Protein AF-A0A954I8R7-F1 (afdb_monomer_lite)

Structure (mmCIF, N/CA/C/O backbone):
data_AF-A0A954I8R7-F1
#
_entry.id   AF-A0A954I8R7-F1
#
loop_
_atom_site.group_PDB
_atom_site.id
_atom_site.type_symbol
_atom_site.label_atom_id
_atom_site.label_alt_id
_atom_site.label_comp_id
_atom_site.label_asym_id
_atom_site.label_entity_id
_atom_site.label_seq_id
_atom_site.pdbx_PDB_ins_code
_atom_site.Cartn_x
_atom_site.Cartn_y
_atom_site.Cartn_z
_atom_site.occupancy
_atom_site.B_iso_or_equiv
_atom_site.auth_seq_id
_atom_site.auth_comp_id
_atom_site.auth_asym_id
_atom_site.auth_atom_id
_atom_site.pdbx_PDB_model_num
ATOM 1 N N . MET A 1 1 ? -28.152 21.539 17.397 1.00 39.28 1 MET A N 1
ATOM 2 C CA . MET A 1 1 ? -28.194 20.451 16.406 1.00 39.28 1 MET A CA 1
ATOM 3 C C . MET A 1 1 ? -26.753 20.036 16.194 1.00 39.28 1 MET A C 1
ATOM 5 O O . MET A 1 1 ? -26.040 20.703 15.463 1.00 39.28 1 MET A O 1
ATOM 9 N N . SER A 1 2 ? -26.270 19.099 17.008 1.00 42.75 2 SER A N 1
ATOM 10 C CA . SER A 1 2 ? -24.930 18.536 16.860 1.00 42.75 2 SER A CA 1
ATOM 11 C C . SER A 1 2 ? -24.973 17.616 15.649 1.00 42.75 2 SER A C 1
ATOM 13 O O . SER A 1 2 ? -25.687 16.616 15.689 1.00 42.75 2 SER A O 1
ATOM 15 N N . GLU A 1 3 ? -24.299 17.990 14.565 1.00 44.12 3 GLU A N 1
ATOM 16 C CA . GLU A 1 3 ? -24.035 17.057 13.473 1.00 44.12 3 GLU A CA 1
ATOM 17 C C . GLU A 1 3 ? -23.245 15.891 14.070 1.00 44.12 3 GLU A C 1
ATOM 19 O O . GLU A 1 3 ? -22.131 16.079 14.563 1.00 44.12 3 GLU A O 1
ATOM 24 N N . GLU A 1 4 ? -23.854 14.704 14.128 1.00 56.56 4 GLU A N 1
ATOM 25 C CA . GLU A 1 4 ? -23.071 13.498 14.366 1.00 56.56 4 GLU A CA 1
ATOM 26 C C . GLU A 1 4 ? -22.054 13.385 13.226 1.00 56.56 4 GLU A C 1
ATOM 28 O O . GLU A 1 4 ? -22.443 13.550 12.064 1.00 56.56 4 GLU A O 1
ATOM 33 N N . PRO A 1 5 ? -20.765 13.141 13.520 1.00 52.53 5 PRO A N 1
ATOM 34 C CA . PRO A 1 5 ? -19.781 12.945 12.470 1.00 52.53 5 PRO A CA 1
ATOM 35 C C . PRO A 1 5 ? -20.271 11.803 11.579 1.00 52.53 5 PRO A C 1
ATOM 37 O O . PRO A 1 5 ? -20.553 10.708 12.064 1.00 52.53 5 PRO A O 1
ATOM 40 N N . SER A 1 6 ? -20.444 12.074 10.284 1.00 57.31 6 SER A N 1
ATOM 41 C CA . SER A 1 6 ? -20.940 11.079 9.338 1.00 57.31 6 SER A CA 1
ATO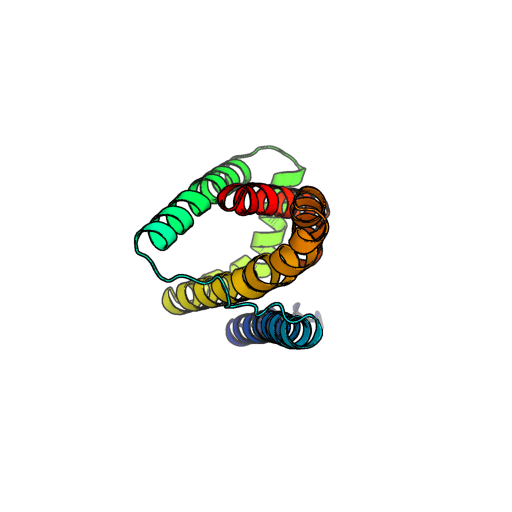M 42 C C . SER A 1 6 ? -19.945 9.919 9.268 1.00 57.31 6 SER A C 1
ATOM 44 O O . SER A 1 6 ? -18.908 10.023 8.609 1.00 57.31 6 SER A O 1
ATOM 46 N N . ASN A 1 7 ? -20.234 8.830 9.976 1.00 74.50 7 ASN A N 1
ATOM 47 C CA . ASN A 1 7 ? -19.423 7.622 9.922 1.00 74.50 7 ASN A CA 1
ATOM 48 C C . ASN A 1 7 ? -19.466 7.061 8.491 1.00 74.50 7 ASN A C 1
ATOM 50 O O . ASN A 1 7 ? -20.535 6.981 7.881 1.00 74.50 7 ASN A O 1
ATOM 54 N N . LEU A 1 8 ? -18.300 6.705 7.942 1.00 80.81 8 LEU A N 1
ATOM 55 C CA . LEU A 1 8 ? -18.202 6.053 6.635 1.00 80.81 8 LEU A CA 1
ATOM 56 C C . LEU A 1 8 ? -18.980 4.736 6.668 1.00 80.81 8 LEU A C 1
ATOM 58 O O . LEU A 1 8 ? -18.738 3.892 7.523 1.00 80.81 8 LEU A O 1
ATOM 62 N N . THR A 1 9 ? -19.884 4.537 5.715 1.00 90.38 9 THR A N 1
ATOM 63 C CA . THR A 1 9 ? -20.533 3.232 5.527 1.00 90.38 9 THR A CA 1
ATOM 64 C C . THR A 1 9 ? -19.547 2.223 4.931 1.00 90.38 9 THR A C 1
ATOM 66 O O . THR A 1 9 ? -18.628 2.605 4.199 1.00 90.38 9 THR A O 1
ATOM 69 N N . THR A 1 10 ? -19.769 0.922 5.154 1.00 91.06 10 THR A N 1
ATOM 70 C CA . THR A 1 10 ? -18.971 -0.153 4.531 1.00 91.06 10 THR A CA 1
ATOM 71 C C . THR A 1 10 ? -18.864 0.014 3.017 1.00 91.06 10 THR A C 1
ATOM 73 O O . THR A 1 10 ? -17.776 -0.079 2.454 1.00 91.06 10 THR A O 1
ATOM 76 N N . SER A 1 11 ? -19.974 0.345 2.351 1.00 92.44 11 SER A N 1
ATOM 77 C CA . SER A 1 11 ? -19.995 0.575 0.904 1.00 92.44 11 SER A CA 1
ATOM 78 C C . SER A 1 11 ? -19.106 1.746 0.491 1.00 92.44 11 SER A C 1
ATOM 80 O O . SER A 1 11 ? -18.337 1.620 -0.456 1.00 92.44 11 SER A O 1
ATOM 82 N N . GLN A 1 12 ? -19.173 2.878 1.201 1.00 93.06 12 GLN A N 1
ATOM 83 C CA . GLN A 1 12 ? -18.321 4.035 0.907 1.00 93.06 12 GLN A CA 1
ATOM 84 C C . GLN A 1 12 ? -16.842 3.707 1.100 1.00 93.06 12 GLN A C 1
ATOM 86 O O . GLN A 1 12 ? -16.023 4.117 0.282 1.00 93.06 12 GLN A O 1
ATOM 91 N N . PHE A 1 13 ? -16.500 2.948 2.140 1.00 92.19 13 PHE A N 1
ATOM 92 C CA . PHE A 1 13 ? -15.131 2.510 2.388 1.00 92.19 13 PHE A CA 1
ATOM 93 C C . PHE A 1 13 ? -14.609 1.588 1.280 1.00 92.19 13 PHE A C 1
ATOM 95 O O . PHE A 1 13 ? -13.569 1.878 0.693 1.00 92.19 13 PHE A O 1
ATOM 102 N N . LEU A 1 14 ? -15.354 0.534 0.931 1.00 94.00 14 LEU A N 1
ATOM 103 C CA . LEU A 1 14 ? -14.957 -0.414 -0.116 1.00 94.00 14 LEU A CA 1
ATOM 104 C C . LEU A 1 14 ? -14.869 0.251 -1.498 1.00 94.00 14 LEU A C 1
ATOM 106 O O . LEU A 1 14 ? -13.939 -0.025 -2.251 1.00 94.00 14 LEU A O 1
ATOM 110 N N . ILE A 1 15 ? -15.794 1.160 -1.823 1.00 95.19 15 ILE A N 1
ATOM 111 C CA . ILE A 1 15 ? -15.747 1.934 -3.073 1.00 95.19 15 ILE A CA 1
ATOM 112 C C . ILE A 1 15 ? -14.537 2.870 -3.078 1.00 95.19 15 ILE A C 1
ATOM 114 O O . ILE A 1 15 ? -13.838 2.944 -4.084 1.00 95.19 15 ILE A O 1
ATOM 118 N N . SER A 1 16 ? -14.265 3.561 -1.967 1.00 93.44 16 SER A N 1
ATOM 119 C CA . SER A 1 16 ? -13.107 4.456 -1.860 1.00 93.44 16 SER A CA 1
ATOM 120 C C . SER A 1 16 ? -11.802 3.688 -2.040 1.00 93.44 16 SER A C 1
ATOM 122 O O . SER A 1 16 ? -10.961 4.111 -2.828 1.00 93.44 16 SER A O 1
ATOM 124 N N . ALA A 1 17 ? -11.665 2.531 -1.386 1.00 92.69 17 ALA A N 1
ATOM 125 C CA . ALA A 1 17 ? -10.526 1.645 -1.589 1.00 92.69 17 ALA A CA 1
ATOM 126 C C . ALA A 1 17 ? -10.424 1.206 -3.057 1.00 92.69 17 ALA A C 1
ATOM 128 O O . ALA A 1 17 ? -9.373 1.354 -3.668 1.00 92.69 17 ALA A O 1
ATOM 129 N N . GLY A 1 18 ? -11.533 0.780 -3.669 1.00 95.94 18 GLY A N 1
ATOM 130 C CA . GLY A 1 18 ? -11.565 0.407 -5.083 1.00 95.94 18 GLY A CA 1
ATOM 131 C C . GLY A 1 18 ? -11.124 1.521 -6.035 1.00 95.94 18 GLY A C 1
ATOM 132 O O . GLY A 1 18 ? -10.396 1.261 -6.990 1.00 95.94 18 GLY A O 1
ATOM 133 N N . ILE A 1 19 ? -11.524 2.766 -5.769 1.00 96.81 19 ILE A N 1
ATOM 134 C CA . ILE A 1 19 ? -11.130 3.933 -6.569 1.00 96.81 19 ILE A CA 1
ATOM 135 C C . ILE A 1 19 ? -9.643 4.242 -6.391 1.00 96.81 19 ILE A C 1
ATOM 137 O O . ILE A 1 19 ? -8.964 4.502 -7.382 1.00 96.81 19 ILE A O 1
ATOM 141 N N . VAL A 1 20 ? -9.137 4.221 -5.156 1.00 94.88 20 VAL A N 1
ATOM 142 C CA . VAL A 1 20 ? -7.724 4.506 -4.867 1.00 94.88 20 VAL A CA 1
ATOM 143 C C . VAL A 1 20 ? -6.828 3.442 -5.498 1.00 94.88 20 VAL A C 1
ATOM 145 O O . VAL A 1 20 ? -5.932 3.785 -6.267 1.00 94.88 20 VAL A O 1
ATOM 148 N N . GLU A 1 21 ? -7.123 2.165 -5.260 1.00 96.12 21 GLU A N 1
ATOM 149 C CA . GLU A 1 21 ? -6.357 1.043 -5.810 1.00 96.12 21 GLU A CA 1
ATOM 150 C C . GLU A 1 21 ? -6.463 0.972 -7.337 1.00 96.12 21 GLU A C 1
ATOM 152 O O . GLU A 1 21 ? -5.470 0.783 -8.038 1.00 96.12 21 GLU A O 1
ATOM 157 N N . GLY A 1 22 ? -7.662 1.181 -7.886 1.00 95.88 22 GLY A N 1
ATOM 158 C CA . GLY A 1 22 ? -7.868 1.236 -9.332 1.00 95.88 22 GLY A CA 1
ATOM 159 C C . GLY A 1 22 ? -7.132 2.410 -9.981 1.00 95.88 22 GLY A C 1
ATOM 160 O O . GLY A 1 22 ? -6.528 2.253 -11.041 1.00 95.88 22 GLY A O 1
ATOM 161 N N . GLY A 1 23 ? -7.127 3.578 -9.335 1.00 96.06 23 GLY A N 1
ATOM 162 C CA . GLY A 1 23 ? -6.366 4.746 -9.774 1.00 96.06 23 GLY A CA 1
ATOM 163 C C . GLY A 1 23 ? -4.860 4.491 -9.764 1.00 96.06 23 GLY A C 1
ATOM 164 O O . GLY A 1 23 ? -4.180 4.809 -10.740 1.00 96.06 23 GLY A O 1
ATOM 165 N N . LEU A 1 24 ? -4.349 3.856 -8.706 1.00 95.50 24 LEU A N 1
ATOM 166 C CA . LEU A 1 24 ? -2.950 3.444 -8.599 1.00 95.50 24 LEU A CA 1
ATOM 167 C C . LEU A 1 24 ? -2.559 2.491 -9.740 1.00 95.50 24 LEU A C 1
ATOM 169 O O . LEU A 1 24 ? -1.529 2.687 -10.389 1.00 95.50 24 LEU A O 1
ATOM 173 N N . LEU A 1 25 ? -3.416 1.516 -10.048 1.00 95.62 25 LEU A N 1
ATOM 174 C CA . LEU A 1 25 ? -3.205 0.585 -11.153 1.00 95.62 25 LEU A CA 1
ATOM 175 C C . LEU A 1 25 ? -3.191 1.301 -12.513 1.00 95.62 25 LEU A C 1
ATOM 177 O O . LEU A 1 25 ? -2.309 1.052 -13.333 1.00 95.62 25 LEU A O 1
ATOM 181 N N . ILE A 1 26 ? -4.117 2.236 -12.748 1.00 96.81 26 ILE A N 1
ATOM 182 C CA . ILE A 1 26 ? -4.140 3.052 -13.973 1.00 96.81 26 ILE A CA 1
ATOM 183 C C . ILE A 1 26 ? -2.836 3.843 -14.121 1.00 96.81 26 ILE A C 1
ATOM 185 O O . ILE A 1 26 ? -2.263 3.865 -15.210 1.00 96.81 26 ILE A O 1
ATOM 189 N N . VAL A 1 27 ? -2.341 4.456 -13.041 1.00 95.56 27 VAL A N 1
ATOM 190 C CA . VAL A 1 27 ? -1.057 5.175 -13.044 1.00 95.56 27 VAL A CA 1
ATOM 191 C C . VAL A 1 27 ? 0.093 4.235 -13.403 1.00 95.56 27 VAL A C 1
ATOM 193 O O . VAL A 1 27 ? 0.934 4.603 -14.222 1.00 95.56 27 VAL A O 1
ATOM 196 N N . ALA A 1 28 ? 0.108 3.016 -12.858 1.00 96.00 28 ALA A N 1
ATOM 197 C CA . ALA A 1 28 ? 1.120 2.016 -13.181 1.00 96.00 28 ALA A CA 1
ATOM 198 C C . ALA A 1 28 ? 1.110 1.649 -14.671 1.00 96.00 28 ALA A C 1
ATOM 200 O O . ALA A 1 28 ? 2.152 1.684 -15.320 1.00 96.00 28 ALA A O 1
ATOM 201 N N . PHE A 1 29 ? -0.059 1.348 -15.245 1.00 96.69 29 PHE A N 1
ATOM 202 C CA . PHE A 1 29 ? -0.174 0.995 -16.664 1.00 96.69 29 PHE A CA 1
ATOM 203 C C . PHE A 1 29 ? 0.134 2.166 -17.596 1.00 96.69 29 PHE A C 1
ATOM 205 O O . PHE A 1 29 ? 0.837 1.984 -18.590 1.00 96.69 29 PHE A O 1
ATOM 212 N N . ALA A 1 30 ? -0.350 3.368 -17.280 1.00 96.94 30 ALA A N 1
ATOM 213 C CA . ALA A 1 30 ? -0.053 4.564 -18.059 1.00 96.94 30 ALA A CA 1
ATOM 214 C C . ALA A 1 30 ? 1.448 4.885 -18.024 1.00 96.94 30 ALA A C 1
ATOM 216 O O . ALA A 1 30 ? 2.059 5.121 -19.065 1.00 96.94 30 ALA A O 1
ATOM 217 N N . GLY A 1 31 ? 2.058 4.830 -16.838 1.00 96.38 31 GLY A N 1
ATOM 218 C CA . GLY A 1 31 ? 3.496 4.993 -16.667 1.00 96.38 31 GLY A CA 1
ATOM 219 C C . GLY A 1 31 ? 4.284 3.925 -17.422 1.00 96.38 31 GLY A C 1
ATOM 220 O O . GLY A 1 31 ? 5.218 4.251 -18.151 1.00 96.38 31 GLY A O 1
ATOM 221 N N . GLY A 1 32 ? 3.869 2.664 -17.317 1.00 95.50 32 GLY A N 1
ATOM 222 C CA . GLY A 1 32 ? 4.514 1.548 -17.996 1.00 95.50 32 GLY A CA 1
ATOM 223 C C . GLY A 1 32 ? 4.449 1.647 -19.514 1.00 95.50 32 GLY A C 1
ATOM 224 O O . GLY A 1 32 ? 5.435 1.360 -20.192 1.00 95.50 32 GLY A O 1
ATOM 225 N N . TRP A 1 33 ? 3.334 2.143 -20.052 1.00 95.31 33 TRP A N 1
ATOM 226 C CA . TRP A 1 33 ? 3.205 2.441 -21.475 1.00 95.31 33 TRP A CA 1
ATOM 227 C C . TRP A 1 33 ? 4.159 3.557 -21.924 1.00 95.31 33 TRP A C 1
ATOM 229 O O . TRP A 1 33 ? 4.795 3.429 -22.969 1.00 95.31 33 TRP A O 1
ATOM 239 N N . LEU A 1 34 ? 4.320 4.616 -21.122 1.00 96.56 34 LEU A N 1
ATOM 240 C CA . LEU A 1 34 ? 5.203 5.747 -21.440 1.00 96.56 34 LEU A CA 1
ATOM 241 C C . LEU A 1 34 ? 6.697 5.402 -21.338 1.00 96.56 34 LEU A C 1
ATOM 243 O O . LEU A 1 34 ? 7.507 5.972 -22.066 1.00 96.56 34 LEU A O 1
ATOM 247 N N . THR A 1 35 ? 7.080 4.491 -20.441 1.00 94.69 35 THR A N 1
ATOM 248 C CA . THR A 1 35 ? 8.491 4.139 -20.191 1.00 94.69 35 THR A CA 1
ATOM 249 C C . THR A 1 35 ? 8.912 2.801 -20.807 1.00 94.69 35 THR A C 1
ATOM 251 O O . THR A 1 35 ? 10.083 2.417 -20.708 1.00 94.69 35 THR A O 1
ATOM 254 N N . GLY A 1 36 ? 7.976 2.062 -21.412 1.00 93.00 36 GLY A N 1
ATOM 255 C CA . GLY A 1 36 ? 8.196 0.691 -21.877 1.00 93.00 36 GLY A CA 1
ATOM 256 C C . GLY A 1 36 ? 8.533 -0.276 -20.735 1.00 93.00 36 GLY A C 1
ATOM 257 O O . GLY A 1 36 ? 9.376 -1.157 -20.908 1.00 93.00 36 GLY A O 1
ATOM 258 N N . CYS A 1 37 ? 7.970 -0.052 -19.544 1.00 91.62 37 CYS A N 1
ATOM 259 C CA . CYS A 1 37 ? 8.109 -0.903 -18.357 1.00 91.62 37 CYS A CA 1
ATOM 260 C C . CYS A 1 37 ? 6.728 -1.455 -17.987 1.00 91.62 37 CYS A C 1
ATOM 262 O O . CYS A 1 37 ? 6.016 -0.821 -17.211 1.00 91.62 37 CYS A O 1
ATOM 264 N N . GLY A 1 38 ? 6.302 -2.582 -18.553 1.00 92.88 38 GLY A N 1
ATOM 265 C CA . GLY A 1 38 ? 4.977 -3.119 -18.263 1.00 92.88 38 GLY A CA 1
ATOM 266 C C . GLY A 1 38 ? 4.855 -3.530 -16.787 1.00 92.88 38 GLY A C 1
ATOM 267 O O . GLY A 1 38 ? 5.693 -4.295 -16.310 1.00 92.88 38 GLY A O 1
ATOM 268 N N . PRO A 1 39 ? 3.804 -3.095 -16.058 1.00 92.69 39 PRO A N 1
ATOM 269 C CA . PRO A 1 39 ? 3.617 -3.437 -14.641 1.00 92.69 39 PRO A CA 1
ATOM 270 C C . PRO A 1 39 ? 3.526 -4.943 -14.368 1.00 92.69 39 PRO A C 1
ATOM 272 O O . PRO A 1 39 ? 3.723 -5.389 -13.243 1.00 92.69 39 PRO A O 1
ATOM 275 N N . LEU A 1 40 ? 3.185 -5.726 -15.392 1.00 92.56 40 LEU A N 1
ATOM 276 C CA . LEU A 1 40 ? 2.989 -7.170 -15.302 1.00 92.56 40 LEU A CA 1
ATOM 277 C C . LEU A 1 40 ? 4.120 -7.972 -15.962 1.00 92.56 40 LEU A C 1
ATOM 279 O O . LEU A 1 40 ? 4.061 -9.197 -15.950 1.00 92.56 40 LEU A O 1
ATOM 283 N N . ASP A 1 41 ? 5.151 -7.320 -16.512 1.00 89.06 41 ASP A N 1
ATOM 284 C CA . ASP A 1 41 ? 6.185 -7.982 -17.329 1.00 89.06 41 ASP A CA 1
ATOM 285 C C . ASP A 1 41 ? 6.974 -9.049 -16.555 1.00 89.06 41 ASP A C 1
ATOM 287 O O . ASP A 1 41 ? 7.483 -9.999 -17.143 1.00 89.06 41 ASP A O 1
ATOM 291 N N . ARG A 1 42 ? 7.085 -8.891 -15.231 1.00 84.44 42 ARG A N 1
ATOM 292 C CA . ARG A 1 42 ? 7.779 -9.817 -14.319 1.00 84.44 42 ARG A CA 1
ATOM 293 C C . ARG A 1 42 ? 6.846 -10.470 -13.299 1.00 84.44 42 ARG A C 1
ATOM 295 O O . ARG A 1 42 ? 7.307 -10.966 -12.269 1.00 84.44 42 ARG A O 1
ATOM 302 N N . LEU A 1 43 ? 5.535 -10.414 -13.536 1.00 84.56 43 LEU A N 1
ATOM 303 C CA . LEU A 1 43 ? 4.570 -11.059 -12.660 1.00 84.56 43 LEU A CA 1
ATOM 304 C C . LEU A 1 43 ? 4.466 -12.538 -13.037 1.00 84.56 43 LEU A C 1
ATOM 306 O O . LEU A 1 43 ? 3.857 -12.898 -14.043 1.00 84.56 43 LEU A O 1
ATOM 310 N N . GLU A 1 44 ? 5.057 -13.394 -12.212 1.00 85.50 44 GLU A N 1
ATOM 311 C CA . GLU A 1 44 ? 4.974 -14.842 -12.361 1.00 85.50 44 GLU A CA 1
ATOM 312 C C . GLU A 1 44 ? 4.050 -15.428 -11.292 1.00 85.50 44 GLU A C 1
ATOM 314 O O . GLU A 1 44 ? 4.151 -15.123 -10.104 1.00 85.50 44 GLU A O 1
ATOM 319 N N . PHE A 1 45 ? 3.122 -16.284 -11.719 1.00 84.19 45 PHE A N 1
ATOM 320 C CA . PHE A 1 45 ? 2.229 -17.003 -10.816 1.00 84.19 45 PHE A CA 1
ATOM 321 C C . PHE A 1 45 ? 2.770 -18.407 -10.581 1.00 84.19 45 PHE A C 1
ATOM 323 O O . PHE A 1 45 ? 2.288 -19.384 -11.157 1.00 84.19 45 PHE A O 1
ATOM 330 N N . THR A 1 46 ? 3.792 -18.511 -9.734 1.00 90.56 46 THR A N 1
ATOM 331 C CA . THR A 1 46 ? 4.337 -19.803 -9.310 1.00 90.56 46 THR A CA 1
ATOM 332 C C . THR A 1 46 ? 3.973 -20.106 -7.859 1.00 90.56 46 THR A C 1
ATOM 334 O O . THR A 1 46 ? 3.778 -19.214 -7.032 1.00 90.56 46 THR A O 1
ATOM 337 N N . SER A 1 47 ? 3.909 -21.392 -7.502 1.00 91.19 47 SER A N 1
ATOM 338 C CA . SER A 1 47 ? 3.708 -21.799 -6.102 1.00 91.19 47 SER A CA 1
ATOM 339 C C . SER A 1 47 ? 4.845 -21.325 -5.192 1.00 91.19 47 SER A C 1
ATOM 341 O O . SER A 1 47 ? 4.631 -21.122 -3.999 1.00 91.19 47 SER A O 1
ATOM 343 N N . ARG A 1 48 ? 6.048 -21.142 -5.755 1.00 90.62 48 ARG A N 1
ATOM 344 C CA . ARG A 1 48 ? 7.202 -20.595 -5.043 1.00 90.62 48 ARG A CA 1
ATOM 345 C C . ARG A 1 48 ? 6.973 -19.128 -4.694 1.00 90.62 48 ARG A C 1
ATOM 347 O O . ARG A 1 48 ? 7.160 -18.775 -3.537 1.00 90.62 48 ARG A O 1
ATOM 354 N N . ASP A 1 49 ? 6.521 -18.317 -5.646 1.00 85.94 49 ASP A N 1
ATOM 355 C CA . ASP A 1 49 ? 6.265 -16.888 -5.418 1.00 85.94 49 ASP A CA 1
ATOM 356 C C . ASP A 1 49 ? 5.083 -16.676 -4.470 1.00 85.94 49 ASP A C 1
ATOM 358 O O . ASP A 1 49 ? 5.138 -15.814 -3.599 1.00 85.94 49 ASP A O 1
ATOM 362 N N . LEU A 1 50 ? 4.058 -17.534 -4.546 1.00 87.62 50 LEU A N 1
ATOM 363 C CA . LEU A 1 50 ? 2.976 -17.538 -3.561 1.00 87.62 50 LEU A CA 1
ATOM 364 C C . LEU A 1 50 ? 3.501 -17.824 -2.145 1.00 87.62 50 LEU A C 1
ATOM 366 O O . LEU A 1 50 ? 3.137 -17.128 -1.199 1.00 87.62 50 LEU A O 1
ATOM 370 N N . LEU A 1 51 ? 4.359 -18.840 -1.986 1.00 90.38 51 LEU A N 1
ATOM 371 C CA . LEU A 1 51 ? 4.947 -19.170 -0.688 1.00 90.38 51 LEU A CA 1
ATOM 372 C C . LEU A 1 51 ? 5.834 -18.033 -0.172 1.00 90.38 51 LEU A C 1
ATOM 374 O O . LEU A 1 51 ? 5.751 -17.697 1.007 1.00 90.38 51 LEU A O 1
ATOM 378 N N . LEU A 1 52 ? 6.658 -17.435 -1.034 1.00 86.81 52 LEU A N 1
ATOM 379 C CA . LEU A 1 52 ? 7.498 -16.299 -0.666 1.00 86.81 52 LEU A CA 1
ATOM 380 C C . LEU A 1 52 ? 6.653 -15.092 -0.247 1.00 86.81 52 LEU A C 1
ATOM 382 O O . LEU A 1 52 ? 6.924 -14.533 0.811 1.00 86.81 52 LEU A O 1
ATOM 386 N N . GLY A 1 53 ? 5.564 -14.786 -0.958 1.00 85.00 53 GLY A N 1
ATOM 387 C CA . GLY A 1 53 ? 4.621 -13.735 -0.570 1.00 85.00 53 GLY A CA 1
ATOM 388 C C . GLY A 1 53 ? 3.971 -13.989 0.796 1.00 85.00 53 GLY A C 1
ATOM 389 O O . GLY A 1 53 ? 3.915 -13.095 1.644 1.00 85.00 53 GLY A O 1
ATOM 390 N N . VAL A 1 54 ? 3.552 -15.230 1.074 1.00 88.62 54 VAL A N 1
ATOM 391 C CA . VAL A 1 54 ? 3.041 -15.614 2.404 1.00 88.62 54 VAL A CA 1
ATOM 392 C C . VAL A 1 54 ? 4.122 -15.437 3.471 1.00 88.62 54 VAL A C 1
ATOM 394 O O . VAL A 1 54 ? 3.858 -14.853 4.522 1.00 88.62 54 VAL A O 1
ATOM 397 N N . MET A 1 55 ? 5.350 -15.883 3.211 1.00 88.56 55 MET A N 1
ATOM 398 C CA . MET A 1 55 ? 6.466 -15.731 4.146 1.00 88.56 55 MET A CA 1
ATOM 399 C C . MET A 1 55 ? 6.845 -14.260 4.369 1.00 88.56 55 MET A C 1
ATOM 401 O O . MET A 1 55 ? 7.136 -13.878 5.502 1.00 88.56 55 MET A O 1
ATOM 405 N N . ALA A 1 56 ? 6.774 -13.419 3.337 1.00 84.94 56 ALA A N 1
ATOM 406 C CA . ALA A 1 56 ? 7.028 -11.982 3.408 1.00 84.94 56 ALA A CA 1
ATOM 407 C C . ALA A 1 56 ? 5.972 -11.235 4.243 1.00 84.94 56 ALA A C 1
ATOM 409 O O . ALA A 1 56 ? 6.272 -10.193 4.829 1.00 84.94 56 ALA A O 1
ATOM 410 N N . SER A 1 57 ? 4.764 -11.793 4.389 1.00 87.31 57 SER A N 1
ATOM 411 C CA . SER A 1 57 ? 3.754 -11.257 5.309 1.00 87.31 57 SER A CA 1
ATOM 412 C C . SER A 1 57 ? 4.079 -11.516 6.789 1.00 87.31 57 SER A C 1
ATOM 414 O O . SER A 1 57 ? 3.641 -10.758 7.656 1.00 87.31 57 SER A O 1
ATOM 416 N N . LEU A 1 58 ? 4.891 -12.536 7.115 1.00 89.19 58 LEU A N 1
ATOM 417 C CA . LEU A 1 58 ? 5.190 -12.899 8.507 1.00 89.19 58 LEU A CA 1
ATOM 418 C C . LEU A 1 58 ? 5.904 -11.777 9.283 1.00 89.19 58 LEU A C 1
ATOM 420 O O . LEU A 1 58 ? 5.442 -11.456 10.381 1.00 89.19 58 LEU A O 1
ATOM 424 N N . PRO A 1 59 ? 6.966 -11.122 8.765 1.00 87.06 59 PRO A N 1
ATOM 425 C CA . PRO A 1 59 ? 7.542 -9.945 9.413 1.00 87.06 59 PRO A CA 1
ATOM 426 C C . PRO A 1 59 ? 6.522 -8.828 9.656 1.00 87.06 59 PRO A C 1
ATOM 428 O O . PRO A 1 59 ? 6.571 -8.177 10.700 1.00 87.06 59 PRO A O 1
ATOM 431 N N . MET A 1 60 ? 5.574 -8.630 8.733 1.00 86.50 60 MET A N 1
ATOM 432 C CA . MET A 1 60 ? 4.526 -7.618 8.888 1.00 86.50 60 MET A CA 1
ATOM 433 C C . MET A 1 60 ? 3.570 -7.981 10.028 1.00 86.50 60 MET A C 1
ATOM 435 O O . MET A 1 60 ? 3.233 -7.126 10.844 1.00 86.50 60 MET A O 1
ATOM 439 N N . LEU A 1 61 ? 3.194 -9.259 10.147 1.00 89.81 61 LEU A N 1
ATOM 440 C CA . LEU A 1 61 ? 2.388 -9.766 11.261 1.00 89.81 61 LEU A CA 1
ATOM 441 C C . LEU A 1 61 ? 3.123 -9.662 12.602 1.00 89.81 61 LEU A C 1
ATOM 443 O O . LEU A 1 61 ? 2.516 -9.297 13.609 1.00 89.81 61 LEU A O 1
ATOM 447 N N . VAL A 1 62 ? 4.432 -9.929 12.627 1.00 90.69 62 VAL A N 1
ATOM 448 C CA . VAL A 1 62 ? 5.267 -9.731 13.822 1.00 90.69 62 VAL A CA 1
ATOM 449 C C . VAL A 1 62 ? 5.288 -8.256 14.216 1.00 90.69 62 VAL A C 1
ATOM 451 O O . VAL A 1 62 ? 5.083 -7.933 15.386 1.00 90.69 62 VAL A O 1
ATOM 454 N N . LEU A 1 63 ? 5.478 -7.348 13.257 1.00 86.94 63 LEU A N 1
ATOM 455 C CA . LEU A 1 63 ? 5.456 -5.912 13.522 1.00 86.94 63 LEU A CA 1
ATOM 456 C C . LEU A 1 63 ? 4.082 -5.451 14.013 1.00 86.94 63 LEU A C 1
ATOM 458 O O . LEU A 1 63 ? 4.006 -4.707 14.989 1.00 86.94 63 LEU A O 1
ATOM 462 N N . LEU A 1 64 ? 2.999 -5.947 13.412 1.00 87.69 64 LEU A N 1
ATOM 463 C CA . LEU A 1 64 ? 1.637 -5.697 13.875 1.00 87.69 64 LEU A CA 1
ATOM 464 C C . LEU A 1 64 ? 1.451 -6.168 15.324 1.00 87.69 64 LEU A C 1
ATOM 466 O O . LEU A 1 64 ? 0.928 -5.416 16.147 1.00 87.69 64 LEU A O 1
ATOM 470 N N . ALA A 1 65 ? 1.923 -7.369 15.669 1.00 92.06 65 ALA A N 1
ATOM 471 C CA . ALA A 1 65 ? 1.878 -7.878 17.038 1.00 92.06 65 ALA A CA 1
ATOM 472 C C . ALA A 1 65 ? 2.672 -6.979 18.002 1.00 92.06 65 ALA A C 1
ATOM 474 O O . ALA A 1 65 ? 2.167 -6.624 19.069 1.00 92.06 65 ALA A O 1
ATOM 475 N N . ILE A 1 66 ? 3.870 -6.531 17.609 1.00 90.50 66 ILE A N 1
ATOM 476 C CA . ILE A 1 66 ? 4.660 -5.556 18.375 1.00 90.50 66 ILE A CA 1
ATOM 477 C C . ILE A 1 66 ? 3.862 -4.261 18.568 1.00 90.50 66 ILE A C 1
ATOM 479 O O . ILE A 1 66 ? 3.773 -3.768 19.692 1.00 90.50 66 ILE A O 1
ATOM 483 N N . CYS A 1 67 ? 3.235 -3.721 17.520 1.00 88.25 67 CYS A N 1
ATOM 484 C CA . CYS A 1 67 ? 2.406 -2.519 17.603 1.00 88.25 67 CYS A CA 1
ATOM 485 C C . CYS A 1 67 ? 1.213 -2.697 18.551 1.00 88.25 67 CYS A C 1
ATOM 487 O O . CYS A 1 67 ? 0.923 -1.794 19.336 1.00 88.25 67 CYS A O 1
ATOM 489 N N . MET A 1 68 ? 0.554 -3.859 18.530 1.00 89.56 68 MET A N 1
ATOM 490 C CA . MET A 1 68 ? -0.581 -4.155 19.410 1.00 89.56 68 MET A CA 1
ATOM 491 C C . MET A 1 68 ? -0.178 -4.264 20.882 1.00 89.56 68 MET A C 1
ATOM 493 O O . MET A 1 68 ? -0.908 -3.779 21.751 1.00 89.56 68 MET A O 1
ATOM 497 N N . LEU A 1 69 ? 0.980 -4.867 21.157 1.00 93.19 69 LEU A N 1
ATOM 498 C CA . LEU A 1 69 ? 1.477 -5.133 22.510 1.00 93.19 69 LEU A CA 1
ATOM 499 C C . LEU A 1 69 ? 2.304 -3.975 23.093 1.00 93.19 69 LEU A C 1
ATOM 501 O O . LEU A 1 69 ? 2.533 -3.918 24.304 1.00 93.19 69 LEU A O 1
ATOM 505 N N . SER A 1 70 ? 2.765 -3.044 22.256 1.00 91.94 70 SER A N 1
ATOM 506 C CA . SER A 1 70 ? 3.671 -1.981 22.679 1.00 91.94 70 SER A CA 1
ATOM 507 C C . SER A 1 70 ? 3.031 -1.005 23.665 1.00 91.94 70 SER A C 1
ATOM 509 O O . SER A 1 70 ? 1.903 -0.533 23.509 1.00 91.94 70 SER A O 1
ATOM 511 N N . ARG A 1 71 ? 3.825 -0.603 24.667 1.00 92.62 71 ARG A N 1
ATOM 512 C CA . ARG A 1 71 ? 3.504 0.492 25.592 1.00 92.62 71 ARG A CA 1
ATOM 513 C C . ARG A 1 71 ? 4.125 1.834 25.156 1.00 92.62 71 ARG A C 1
ATOM 515 O O . ARG A 1 71 ? 4.138 2.785 25.942 1.00 92.62 71 ARG A O 1
ATOM 522 N N . SER A 1 72 ? 4.597 1.956 23.918 1.00 92.00 72 SER A N 1
ATOM 523 C CA . SER A 1 72 ? 5.043 3.242 23.368 1.00 92.00 72 SER A CA 1
ATOM 524 C C . SER A 1 72 ? 3.867 4.206 23.173 1.00 92.00 72 SER A C 1
ATOM 526 O O . SER A 1 72 ? 2.782 3.800 22.758 1.00 92.00 72 SER A O 1
ATOM 528 N N . ARG A 1 73 ? 4.074 5.501 23.457 1.00 88.00 73 ARG A N 1
ATOM 529 C CA . ARG A 1 73 ? 3.055 6.541 23.218 1.00 88.00 73 ARG A CA 1
ATOM 530 C C . ARG A 1 73 ? 2.727 6.680 21.729 1.00 88.00 73 ARG A C 1
ATOM 532 O O . ARG A 1 73 ? 1.554 6.761 21.395 1.00 88.00 73 ARG A O 1
ATOM 539 N N . GLY A 1 74 ? 3.739 6.644 20.859 1.00 86.31 74 GLY A N 1
ATOM 540 C CA . GLY A 1 74 ? 3.548 6.778 19.411 1.00 86.31 74 GLY A CA 1
ATOM 541 C C . GLY A 1 74 ? 2.770 5.609 18.805 1.00 86.31 74 GLY A C 1
ATOM 542 O O . GLY A 1 74 ? 1.811 5.826 18.077 1.00 86.31 74 GLY A O 1
ATOM 543 N N . LEU A 1 75 ? 3.122 4.369 19.167 1.00 88.19 75 LEU A N 1
ATOM 544 C CA . LEU A 1 75 ? 2.427 3.181 18.652 1.00 88.19 75 LEU A CA 1
ATOM 545 C C . LEU A 1 75 ? 0.992 3.061 19.176 1.00 88.19 75 LEU A C 1
ATOM 547 O O . LEU A 1 75 ? 0.111 2.654 18.424 1.00 88.19 75 LEU A O 1
ATOM 551 N N . ARG A 1 76 ? 0.734 3.474 20.426 1.00 90.25 76 ARG A N 1
ATOM 552 C CA . ARG A 1 76 ? -0.642 3.603 20.920 1.00 90.25 76 ARG A CA 1
ATOM 553 C C . ARG A 1 76 ? -1.439 4.619 20.116 1.00 90.25 76 ARG A C 1
ATOM 555 O O . ARG A 1 76 ? -2.516 4.274 19.665 1.00 90.25 76 ARG A O 1
ATOM 562 N N . ALA A 1 77 ? -0.891 5.812 19.880 1.00 88.25 77 ALA A N 1
ATOM 563 C CA . ALA A 1 77 ? -1.580 6.839 19.102 1.00 88.25 77 ALA A CA 1
ATOM 564 C C . ALA A 1 77 ? -1.934 6.350 17.687 1.00 88.25 77 ALA A C 1
ATOM 566 O O . ALA A 1 77 ? -3.053 6.559 17.239 1.00 88.25 77 ALA A O 1
ATOM 567 N N . VAL A 1 78 ? -1.021 5.636 17.014 1.00 87.06 78 VAL A N 1
ATOM 568 C CA . VAL A 1 78 ? -1.303 5.019 15.704 1.00 87.06 78 VAL A CA 1
ATOM 569 C C . VAL A 1 78 ? -2.406 3.964 15.810 1.00 87.06 78 VAL A C 1
ATOM 571 O O . VAL A 1 78 ? -3.335 3.974 15.012 1.00 87.06 78 VAL A O 1
ATOM 574 N N . ARG A 1 79 ? -2.337 3.059 16.793 1.00 89.25 79 ARG A N 1
ATOM 575 C CA . ARG A 1 79 ? -3.357 2.018 16.986 1.00 89.25 79 ARG A CA 1
ATOM 576 C C . ARG A 1 79 ? -4.733 2.609 17.271 1.00 89.25 79 ARG A C 1
ATOM 578 O O . ARG A 1 79 ? -5.719 2.115 16.732 1.00 89.25 79 ARG A O 1
ATOM 585 N N . ASP A 1 80 ? -4.791 3.600 18.147 1.00 90.06 80 ASP A N 1
ATOM 586 C CA . ASP A 1 80 ? -6.039 4.218 18.576 1.00 90.06 80 ASP A CA 1
ATOM 587 C C . ASP A 1 80 ? -6.646 4.994 17.392 1.00 90.06 80 ASP A C 1
ATOM 589 O O . ASP A 1 80 ? -7.811 4.781 17.073 1.00 90.06 80 ASP A O 1
ATOM 593 N N . LEU A 1 81 ? -5.822 5.715 16.618 1.00 88.44 81 LEU A N 1
ATOM 594 C CA . LEU A 1 81 ? -6.228 6.350 15.360 1.00 88.44 81 LEU A CA 1
ATOM 595 C C . LEU A 1 81 ? -6.790 5.347 14.342 1.00 88.44 81 LEU A C 1
ATOM 597 O O . LEU A 1 81 ? -7.866 5.561 13.796 1.00 88.44 81 LEU A O 1
ATOM 601 N N . VAL A 1 82 ? -6.087 4.241 14.075 1.00 87.44 82 VAL A N 1
ATOM 602 C CA . VAL A 1 82 ? -6.565 3.208 13.136 1.00 87.44 82 VAL A CA 1
ATOM 603 C C . VAL A 1 82 ? -7.878 2.600 13.639 1.00 87.44 82 VAL A C 1
ATOM 605 O O . VAL A 1 82 ? -8.821 2.427 12.870 1.00 87.44 82 VAL A O 1
ATOM 608 N N . ARG A 1 83 ? -7.977 2.310 14.941 1.00 89.62 83 ARG A N 1
ATOM 609 C CA . ARG A 1 83 ? -9.202 1.779 15.550 1.00 89.62 83 ARG A CA 1
ATOM 610 C C . ARG A 1 83 ? -10.372 2.754 15.433 1.00 89.62 83 ARG A C 1
ATOM 612 O O . ARG A 1 83 ? -11.483 2.291 15.223 1.00 89.62 83 ARG A O 1
ATOM 619 N N . GLU A 1 84 ? -10.143 4.052 15.562 1.00 89.56 84 GLU A N 1
ATOM 620 C CA . GLU A 1 84 ? -11.186 5.073 15.426 1.00 89.56 84 GLU A CA 1
ATOM 621 C C . GLU A 1 84 ? -11.601 5.281 13.964 1.00 89.56 84 GLU A C 1
ATOM 623 O O . GLU A 1 84 ? -12.792 5.327 13.674 1.00 89.56 84 GLU A O 1
ATOM 628 N N . LEU A 1 85 ? -10.638 5.349 13.038 1.00 86.19 85 LEU A N 1
ATOM 629 C CA . LEU A 1 85 ? -10.903 5.648 11.626 1.00 86.19 85 LEU A CA 1
ATOM 630 C C . LEU A 1 85 ? -11.539 4.482 10.864 1.00 86.19 85 LEU A C 1
ATOM 632 O O . LEU A 1 85 ? -12.465 4.687 10.085 1.00 86.19 85 LEU A O 1
ATOM 636 N N . VAL A 1 86 ? -11.016 3.268 11.046 1.00 87.56 86 VAL A N 1
ATOM 637 C CA . VAL A 1 86 ? -11.425 2.091 10.260 1.00 87.56 86 VAL A CA 1
ATOM 638 C C . VAL A 1 86 ? -12.024 0.978 11.108 1.00 87.56 86 VAL A C 1
ATOM 640 O O . VAL A 1 86 ? -12.698 0.111 10.565 1.00 87.56 86 VAL A O 1
ATOM 643 N N . GLY A 1 87 ? -11.858 0.999 12.434 1.00 89.94 87 GLY A N 1
ATOM 64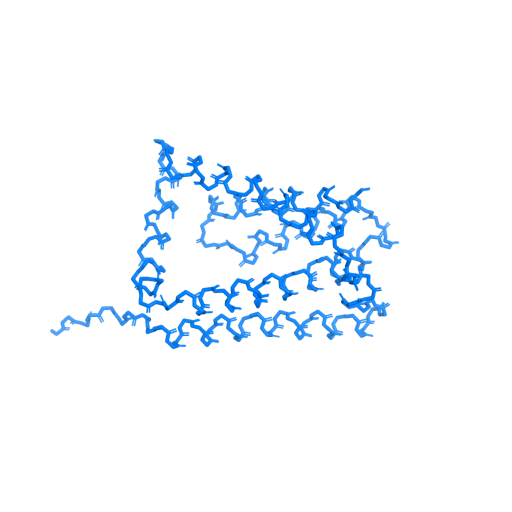4 C CA . GLY A 1 87 ? -12.384 -0.049 13.314 1.00 89.94 87 GLY A CA 1
ATOM 645 C C . GLY A 1 87 ? -13.895 -0.286 13.194 1.00 89.94 87 GLY A C 1
ATOM 646 O O . GLY A 1 87 ? -14.267 -1.447 13.020 1.00 89.94 87 GLY A O 1
ATOM 647 N N . PRO A 1 88 ? -14.761 0.748 13.241 1.00 90.94 88 PRO A N 1
ATOM 648 C CA . PRO A 1 88 ? -16.205 0.563 13.086 1.00 90.94 88 PRO A CA 1
ATOM 649 C C . PRO A 1 88 ? -16.565 -0.089 11.748 1.00 90.94 88 PRO A C 1
ATOM 651 O O . PRO A 1 88 ? -17.293 -1.074 11.709 1.00 90.94 88 PRO A O 1
ATOM 654 N N . VAL A 1 89 ? -15.963 0.392 10.657 1.00 90.56 89 VAL A N 1
ATOM 655 C CA . VAL A 1 89 ? -16.260 -0.091 9.304 1.00 90.56 89 VAL A CA 1
ATOM 656 C C . VAL A 1 89 ? -15.777 -1.525 9.093 1.00 90.56 89 VAL A C 1
ATOM 658 O O . VAL A 1 89 ? -16.490 -2.349 8.528 1.00 90.56 89 VAL A O 1
ATOM 661 N N . LEU A 1 90 ? -14.580 -1.853 9.588 1.00 89.81 90 LEU A N 1
ATOM 662 C CA . LEU A 1 90 ? -14.015 -3.198 9.482 1.00 89.81 90 LEU A CA 1
ATOM 663 C C . LEU A 1 90 ? -14.801 -4.237 10.293 1.00 89.81 90 LEU A C 1
ATOM 665 O O . LEU A 1 90 ? -14.784 -5.408 9.925 1.00 89.81 90 LEU A O 1
ATOM 669 N N . GLN A 1 91 ? -15.483 -3.838 11.373 1.00 91.75 91 GLN A N 1
ATOM 670 C CA . GLN A 1 91 ? -16.364 -4.736 12.130 1.00 91.75 91 GLN A CA 1
ATOM 671 C C . GLN A 1 91 ? -17.647 -5.088 11.371 1.00 91.75 91 GLN A C 1
ATOM 673 O O . GLN A 1 91 ? -18.212 -6.156 11.601 1.00 91.75 91 GLN A O 1
ATOM 678 N N . GLU A 1 92 ? -18.094 -4.214 10.472 1.00 92.94 92 GLU A N 1
ATOM 679 C CA . GLU A 1 92 ? -19.264 -4.444 9.620 1.00 92.94 92 GLU A CA 1
ATOM 680 C C . GLU A 1 92 ? -18.923 -5.260 8.360 1.00 92.94 92 GLU A C 1
ATOM 682 O O . GLU A 1 92 ? -19.802 -5.903 7.782 1.00 92.94 92 GLU A O 1
ATOM 687 N N . CYS A 1 93 ? -17.649 -5.282 7.946 1.00 93.44 93 CYS A N 1
ATOM 688 C CA . CYS A 1 93 ? -17.181 -6.068 6.806 1.00 93.44 93 CYS A CA 1
ATOM 689 C C . CYS A 1 93 ? -17.358 -7.575 7.032 1.00 93.44 93 CYS A C 1
ATOM 691 O O . CYS A 1 93 ? -16.971 -8.144 8.057 1.00 93.44 93 CYS A O 1
ATOM 693 N N . ARG A 1 94 ? -17.840 -8.274 6.003 1.00 95.19 94 ARG A N 1
ATOM 694 C CA . ARG A 1 94 ? -17.802 -9.736 5.959 1.00 95.19 94 ARG A CA 1
ATOM 695 C C . ARG A 1 94 ? -16.375 -10.189 5.670 1.00 95.19 94 ARG A C 1
ATOM 697 O O . ARG A 1 94 ? -15.596 -9.490 5.028 1.00 95.19 94 ARG A O 1
ATOM 704 N N . LEU A 1 95 ? -16.054 -11.430 6.037 1.00 95.25 95 LEU A N 1
ATOM 705 C CA . LEU A 1 95 ? -14.748 -12.022 5.722 1.00 95.25 95 LEU A CA 1
ATOM 706 C C . LEU A 1 95 ? -14.422 -11.961 4.219 1.00 95.25 95 LEU A C 1
ATOM 708 O O . LEU A 1 95 ? -13.280 -11.714 3.848 1.00 95.25 95 LEU A O 1
ATOM 712 N N . VAL A 1 96 ? -15.428 -12.151 3.357 1.00 95.94 96 VAL A N 1
ATOM 713 C CA . VAL A 1 96 ? -15.249 -12.048 1.902 1.00 95.94 96 VAL A CA 1
ATOM 714 C C . VAL A 1 96 ? -14.850 -10.635 1.467 1.00 95.94 96 VAL A C 1
ATOM 716 O O . VAL A 1 96 ? -13.990 -10.507 0.603 1.00 95.94 96 VAL A O 1
ATOM 719 N N . ASP A 1 97 ? -15.389 -9.593 2.104 1.00 95.12 97 ASP A N 1
ATOM 720 C CA . ASP A 1 97 ? -15.053 -8.201 1.792 1.00 95.12 97 ASP A CA 1
ATOM 721 C C . ASP A 1 97 ? -13.589 -7.921 2.144 1.00 95.12 97 ASP A C 1
ATOM 723 O O . ASP A 1 97 ? -12.858 -7.335 1.353 1.00 95.12 97 ASP A O 1
ATOM 727 N N . LEU A 1 98 ? -13.134 -8.422 3.298 1.00 93.94 98 LEU A N 1
ATOM 728 C CA . LEU A 1 98 ? -11.745 -8.293 3.744 1.00 93.94 98 LEU A CA 1
ATOM 729 C C . LEU A 1 98 ? -10.770 -9.047 2.831 1.00 93.94 98 LEU A C 1
ATOM 731 O O . LEU A 1 98 ? -9.704 -8.526 2.516 1.00 93.94 98 LEU A O 1
ATOM 735 N N . ILE A 1 99 ? -11.134 -10.254 2.387 1.00 95.00 99 ILE A N 1
ATOM 736 C CA . ILE A 1 99 ? -10.317 -11.044 1.455 1.00 95.00 99 ILE A CA 1
ATOM 737 C C . ILE A 1 99 ? -10.210 -10.332 0.103 1.00 95.00 99 ILE A C 1
ATOM 739 O O . ILE A 1 99 ? -9.112 -10.200 -0.431 1.00 95.00 99 ILE A O 1
ATOM 743 N N . LEU A 1 100 ? -11.331 -9.854 -0.444 1.00 95.12 100 LEU A N 1
ATOM 744 C CA . LEU A 1 100 ? -11.346 -9.132 -1.718 1.00 95.12 100 LEU A CA 1
ATOM 745 C C . LEU A 1 100 ? -10.553 -7.829 -1.636 1.00 95.12 100 LEU A C 1
ATOM 747 O O . LEU A 1 100 ? -9.773 -7.543 -2.539 1.00 95.12 100 LEU A O 1
ATOM 751 N N . LEU A 1 101 ? -10.706 -7.079 -0.544 1.00 94.56 101 LEU A N 1
ATOM 752 C CA . LEU A 1 101 ? -9.959 -5.851 -0.304 1.00 94.56 101 LEU A CA 1
ATOM 753 C C . LEU A 1 101 ? -8.451 -6.115 -0.206 1.00 94.56 101 LEU A C 1
ATOM 755 O O . LEU A 1 101 ? -7.673 -5.426 -0.857 1.00 94.56 101 LEU A O 1
ATOM 759 N N . ALA A 1 102 ? -8.041 -7.132 0.557 1.00 92.88 102 ALA A N 1
ATOM 760 C CA . ALA A 1 102 ? -6.633 -7.496 0.699 1.00 92.88 102 ALA A CA 1
ATOM 761 C C . ALA A 1 102 ? -6.015 -7.955 -0.631 1.00 92.88 102 ALA A C 1
ATOM 763 O O . ALA A 1 102 ? -4.889 -7.578 -0.946 1.00 92.88 102 ALA A O 1
ATOM 764 N N . MET A 1 103 ? -6.750 -8.739 -1.429 1.00 93.06 103 MET A N 1
ATOM 765 C CA . MET A 1 103 ? -6.293 -9.137 -2.764 1.00 93.06 103 MET A CA 1
ATOM 766 C C . MET A 1 103 ? -6.190 -7.941 -3.708 1.00 93.06 103 MET A C 1
ATOM 768 O O . MET A 1 103 ? -5.211 -7.840 -4.441 1.00 93.06 103 MET A O 1
ATOM 772 N N . LEU A 1 104 ? -7.176 -7.041 -3.691 1.00 95.38 104 LEU A N 1
ATOM 773 C CA . LEU A 1 104 ? -7.179 -5.852 -4.538 1.00 95.38 104 LEU A CA 1
ATOM 774 C C . LEU A 1 104 ? -5.974 -4.958 -4.237 1.00 95.38 104 LEU A C 1
ATOM 776 O O . LEU A 1 104 ? -5.214 -4.658 -5.153 1.00 95.38 104 LEU A O 1
ATOM 780 N N . ALA A 1 105 ? -5.778 -4.602 -2.965 1.00 93.56 105 ALA A N 1
ATOM 781 C CA . ALA A 1 105 ? -4.643 -3.793 -2.535 1.00 93.56 105 ALA A CA 1
ATOM 782 C C . ALA A 1 105 ? -3.315 -4.481 -2.874 1.00 93.56 105 ALA A C 1
ATOM 784 O O . ALA A 1 105 ? -2.472 -3.899 -3.545 1.00 93.56 105 ALA A O 1
ATOM 785 N N . GLY A 1 106 ? -3.160 -5.765 -2.530 1.00 91.62 106 GLY A N 1
ATOM 786 C CA . GLY A 1 106 ? -1.924 -6.499 -2.809 1.00 91.62 106 GLY A CA 1
ATOM 787 C C . GLY A 1 106 ? -1.563 -6.552 -4.299 1.00 91.62 106 GLY A C 1
ATOM 788 O O . GLY A 1 106 ? -0.405 -6.351 -4.658 1.00 91.62 106 GLY A O 1
ATOM 789 N N . ILE A 1 107 ? -2.541 -6.783 -5.182 1.00 92.38 107 ILE A N 1
ATOM 790 C CA . ILE A 1 107 ? -2.307 -6.820 -6.635 1.00 92.38 107 ILE A CA 1
ATOM 791 C C . ILE A 1 107 ? -1.967 -5.425 -7.173 1.00 92.38 107 ILE A C 1
ATOM 793 O O . ILE A 1 107 ? -1.028 -5.288 -7.960 1.00 92.38 107 ILE A O 1
ATOM 797 N N . CYS A 1 108 ? -2.718 -4.396 -6.772 1.00 95.38 108 CYS A N 1
ATOM 798 C CA . CYS A 1 108 ? -2.509 -3.031 -7.248 1.00 95.38 108 CYS A CA 1
ATOM 799 C C . CYS A 1 108 ? -1.175 -2.453 -6.764 1.00 95.38 108 CYS A C 1
ATOM 801 O O . CYS A 1 108 ? -0.432 -1.878 -7.563 1.00 95.38 108 CYS A O 1
ATOM 803 N N . GLU A 1 109 ? -0.831 -2.661 -5.494 1.00 94.00 109 GLU A N 1
ATOM 804 C CA . GLU A 1 109 ? 0.440 -2.229 -4.919 1.00 94.00 109 GLU A CA 1
ATOM 805 C C . GLU A 1 109 ? 1.634 -2.969 -5.538 1.00 94.00 109 GLU A C 1
ATOM 807 O O . GLU A 1 109 ? 2.612 -2.320 -5.918 1.00 94.00 109 GLU A O 1
ATOM 812 N N . GLU A 1 110 ? 1.568 -4.297 -5.717 1.00 92.75 110 GLU A N 1
ATOM 813 C CA . GLU A 1 110 ? 2.640 -5.052 -6.386 1.00 92.75 110 GLU A CA 1
ATOM 814 C C . GLU A 1 110 ? 2.837 -4.543 -7.819 1.00 92.75 110 GLU A C 1
ATOM 816 O O . GLU A 1 110 ? 3.966 -4.232 -8.199 1.00 92.75 110 GLU A O 1
ATOM 821 N N . ALA A 1 111 ? 1.762 -4.378 -8.597 1.00 94.56 111 ALA A N 1
ATOM 822 C CA . ALA A 1 111 ? 1.852 -3.883 -9.970 1.00 94.56 111 ALA A CA 1
ATOM 823 C C . ALA A 1 111 ? 2.441 -2.462 -10.037 1.00 94.56 111 ALA A C 1
ATOM 825 O O . ALA A 1 111 ? 3.303 -2.184 -10.872 1.00 94.56 111 ALA A O 1
ATOM 826 N N . ALA A 1 112 ? 2.017 -1.556 -9.154 1.00 95.69 112 ALA A N 1
ATOM 827 C CA . ALA A 1 112 ? 2.442 -0.162 -9.199 1.00 95.69 112 ALA A CA 1
ATOM 828 C C . ALA A 1 112 ? 3.850 0.066 -8.650 1.00 95.69 112 ALA A C 1
ATOM 830 O O . ALA A 1 112 ? 4.676 0.701 -9.313 1.00 95.69 112 ALA A O 1
ATOM 831 N N . PHE A 1 113 ? 4.147 -0.442 -7.455 1.00 94.75 113 PHE A N 1
ATOM 832 C CA . PHE A 1 113 ? 5.411 -0.158 -6.784 1.00 94.75 113 PHE A CA 1
ATOM 833 C C . PHE A 1 113 ? 6.537 -1.075 -7.262 1.00 94.75 113 PHE A C 1
ATOM 835 O O . PHE A 1 113 ? 7.638 -0.586 -7.511 1.00 94.75 113 PHE A O 1
ATOM 842 N N . ARG A 1 114 ? 6.291 -2.380 -7.426 1.00 91.25 114 ARG A N 1
ATOM 843 C CA . ARG A 1 114 ? 7.323 -3.345 -7.852 1.00 91.25 114 ARG A CA 1
ATOM 844 C C . ARG A 1 114 ? 7.319 -3.601 -9.346 1.00 91.25 114 ARG A C 1
ATOM 846 O O . ARG A 1 114 ? 8.370 -3.527 -9.978 1.00 91.25 114 ARG A O 1
ATOM 853 N N . GLY A 1 115 ? 6.145 -3.858 -9.904 1.00 92.19 115 GLY A N 1
ATOM 854 C CA . GLY A 1 115 ? 5.962 -4.150 -11.318 1.00 92.19 115 GLY A CA 1
ATOM 855 C C . GLY A 1 115 ? 6.366 -2.983 -12.214 1.00 92.19 115 GLY A C 1
ATOM 856 O O . GLY A 1 115 ? 7.042 -3.180 -13.220 1.00 92.19 115 GLY A O 1
ATOM 857 N N . PHE A 1 116 ? 6.001 -1.760 -11.825 1.00 95.75 116 PHE A N 1
ATOM 858 C CA . PHE A 1 116 ? 6.303 -0.554 -12.587 1.00 95.75 116 PHE A CA 1
ATOM 859 C C . PHE A 1 116 ? 7.415 0.300 -11.967 1.00 95.75 116 PHE A C 1
ATOM 861 O O . PHE A 1 116 ? 8.486 0.421 -12.560 1.00 95.75 116 PHE A O 1
ATOM 868 N N . LEU A 1 117 ? 7.183 0.922 -10.805 1.00 95.19 117 LEU A N 1
ATOM 869 C CA . LEU A 1 117 ? 8.052 1.993 -10.302 1.00 95.19 117 LEU A CA 1
ATOM 870 C C . LEU A 1 117 ? 9.475 1.500 -10.004 1.00 95.19 117 LEU A C 1
ATOM 872 O O . LEU A 1 117 ? 10.444 2.125 -10.434 1.00 95.19 117 LEU A O 1
ATOM 876 N N . TYR A 1 118 ? 9.606 0.363 -9.316 1.00 94.25 118 TYR A N 1
ATOM 877 C CA . TYR A 1 118 ? 10.895 -0.278 -9.065 1.00 94.25 118 TYR A CA 1
ATOM 878 C C . TYR A 1 118 ? 11.581 -0.654 -10.375 1.00 94.25 118 TYR A C 1
ATOM 880 O O . TYR A 1 118 ? 12.698 -0.206 -10.617 1.00 94.25 118 TYR A O 1
ATOM 888 N N . PHE A 1 119 ? 10.895 -1.395 -11.250 1.00 91.75 119 PHE A N 1
ATOM 889 C CA . PHE A 1 119 ? 11.462 -1.860 -12.516 1.00 91.75 119 PHE A CA 1
ATOM 890 C C . PHE A 1 119 ? 11.873 -0.713 -13.454 1.00 91.75 119 PHE A C 1
ATOM 892 O O . PHE A 1 119 ? 12.837 -0.821 -14.210 1.00 91.75 119 PHE A O 1
ATOM 899 N N . TRP A 1 120 ? 11.177 0.418 -13.412 1.00 94.44 120 TRP A N 1
ATOM 900 C CA . TRP A 1 120 ? 11.568 1.591 -14.183 1.00 94.44 120 TRP A CA 1
ATOM 901 C C . TRP A 1 120 ? 12.856 2.228 -13.645 1.00 94.44 120 TRP A C 1
ATOM 903 O O . TRP A 1 120 ? 13.757 2.549 -14.426 1.00 94.44 120 TRP A O 1
ATOM 913 N N . ILE A 1 121 ? 12.973 2.385 -12.323 1.00 95.19 121 ILE A N 1
ATOM 914 C CA . ILE A 1 121 ? 14.122 3.047 -11.687 1.00 95.19 121 ILE A CA 1
ATOM 915 C C . ILE A 1 121 ? 15.345 2.116 -11.626 1.00 95.19 121 ILE A C 1
ATOM 917 O O . ILE A 1 121 ? 16.476 2.594 -11.758 1.00 95.19 121 ILE A O 1
ATOM 921 N N . GLU A 1 122 ? 15.153 0.795 -11.499 1.00 94.81 122 GLU A N 1
ATOM 922 C CA . GLU A 1 122 ? 16.253 -0.182 -11.409 1.00 94.81 122 GLU A CA 1
ATOM 923 C C . GLU A 1 122 ? 17.171 -0.110 -12.636 1.00 94.81 122 GLU A C 1
ATOM 925 O O . GLU A 1 122 ? 18.377 -0.310 -12.507 1.00 94.81 122 GLU A O 1
ATOM 930 N N . ARG A 1 123 ? 16.608 0.242 -13.807 1.00 92.94 123 ARG A N 1
ATOM 931 C CA . ARG A 1 123 ? 17.336 0.418 -15.077 1.00 92.94 123 ARG A CA 1
ATOM 932 C C . ARG A 1 123 ? 18.469 1.436 -14.972 1.00 92.94 123 ARG A C 1
ATOM 934 O O . ARG A 1 123 ? 19.415 1.380 -15.751 1.00 92.94 123 ARG A O 1
ATOM 941 N N . TRP A 1 124 ? 18.356 2.370 -14.031 1.00 94.25 124 TRP A N 1
ATOM 942 C CA . TRP A 1 124 ? 19.336 3.419 -13.778 1.00 94.25 124 TRP A CA 1
ATOM 943 C C . TRP A 1 124 ? 20.213 3.066 -12.581 1.00 94.25 124 TRP A C 1
ATOM 945 O O . TRP A 1 124 ? 21.437 3.166 -12.658 1.00 94.25 124 TRP A O 1
ATOM 955 N N . ASN A 1 125 ? 19.594 2.678 -11.459 1.00 94.31 125 ASN A N 1
ATOM 956 C CA . ASN A 1 125 ? 20.301 2.304 -10.240 1.00 94.31 125 ASN A CA 1
ATOM 957 C C . ASN A 1 125 ? 19.396 1.467 -9.303 1.00 94.31 125 ASN A C 1
ATOM 959 O O . ASN A 1 125 ? 18.414 2.003 -8.780 1.00 94.31 125 ASN A O 1
ATOM 963 N N . PRO A 1 126 ? 19.743 0.198 -9.011 1.00 90.69 126 PRO A N 1
ATOM 964 C CA . PRO A 1 126 ? 18.946 -0.664 -8.132 1.00 90.69 126 PRO A CA 1
ATOM 965 C C . PRO A 1 126 ? 18.790 -0.139 -6.698 1.00 90.69 126 PRO A C 1
ATOM 967 O O . PRO A 1 126 ? 17.713 -0.240 -6.114 1.00 90.69 126 PRO A O 1
ATOM 970 N N . PHE A 1 127 ? 19.828 0.478 -6.125 1.00 90.62 127 PHE A N 1
ATOM 971 C CA . PHE A 1 127 ? 19.750 1.052 -4.776 1.00 90.62 127 PHE A CA 1
ATOM 972 C C . PHE A 1 127 ? 18.806 2.254 -4.730 1.00 90.62 127 PHE A C 1
ATOM 974 O O . PHE A 1 127 ? 18.027 2.402 -3.786 1.00 90.62 127 PHE A O 1
ATOM 981 N N . LEU A 1 128 ? 18.845 3.097 -5.767 1.00 92.12 128 LEU A N 1
ATOM 982 C CA . LEU A 1 128 ? 17.934 4.229 -5.888 1.00 92.12 128 LEU A CA 1
ATOM 983 C C . LEU A 1 128 ? 16.486 3.759 -6.076 1.00 92.12 128 LEU A C 1
ATOM 985 O O . LEU A 1 128 ? 15.584 4.375 -5.515 1.00 92.12 128 LEU A O 1
ATOM 989 N N . ALA A 1 129 ? 16.268 2.655 -6.797 1.00 92.94 129 ALA A N 1
ATOM 990 C CA . ALA A 1 129 ? 14.948 2.052 -6.961 1.00 92.94 129 ALA A CA 1
ATOM 991 C C . ALA A 1 129 ? 14.355 1.630 -5.614 1.00 92.94 129 ALA A C 1
ATOM 993 O O . ALA A 1 129 ? 13.252 2.055 -5.277 1.00 92.94 129 ALA A O 1
ATOM 994 N N . VAL A 1 130 ? 15.112 0.889 -4.795 1.00 90.94 130 VAL A N 1
ATOM 995 C CA . VAL A 1 130 ? 14.668 0.513 -3.442 1.00 90.94 130 VAL A CA 1
ATOM 996 C C . VAL A 1 130 ? 14.344 1.759 -2.617 1.00 90.94 130 VAL A C 1
ATOM 998 O O . VAL A 1 130 ? 13.284 1.836 -2.001 1.00 90.94 130 VAL A O 1
ATOM 1001 N N . PHE A 1 131 ? 15.228 2.759 -2.608 1.00 91.81 131 PHE A N 1
ATOM 1002 C CA . PHE A 1 131 ? 15.030 3.959 -1.799 1.00 91.81 131 PHE A CA 1
ATOM 1003 C C . PHE A 1 131 ? 13.796 4.771 -2.228 1.00 91.81 131 PHE A C 1
ATOM 1005 O O . PHE A 1 131 ? 12.933 5.057 -1.398 1.00 91.81 131 PHE A O 1
ATOM 1012 N N . ILE A 1 132 ? 13.678 5.109 -3.518 1.00 93.69 132 ILE A N 1
ATOM 1013 C CA . ILE A 1 132 ? 12.578 5.932 -4.040 1.00 93.69 132 ILE A CA 1
ATOM 1014 C C . ILE A 1 132 ? 11.241 5.211 -3.896 1.00 93.69 132 ILE A C 1
ATOM 1016 O O . ILE A 1 132 ? 10.269 5.826 -3.464 1.00 93.69 132 ILE A O 1
ATOM 1020 N N . VAL A 1 133 ? 11.180 3.916 -4.218 1.00 93.56 133 VAL A N 1
ATOM 1021 C CA . VAL A 1 133 ? 9.926 3.161 -4.126 1.00 93.56 133 VAL A CA 1
ATOM 1022 C C . VAL A 1 133 ? 9.456 3.068 -2.677 1.00 93.56 133 VAL A C 1
ATOM 1024 O O . VAL A 1 133 ? 8.274 3.258 -2.416 1.00 93.56 133 VAL A O 1
ATOM 1027 N N . ASN A 1 134 ? 10.368 2.872 -1.721 1.00 90.75 134 ASN A N 1
ATOM 1028 C CA . ASN A 1 134 ? 10.012 2.864 -0.302 1.00 90.75 134 ASN A CA 1
ATOM 1029 C C . ASN A 1 134 ? 9.542 4.229 0.200 1.00 90.75 134 ASN A C 1
ATOM 1031 O O . ASN A 1 134 ? 8.595 4.298 0.983 1.00 90.75 134 ASN A O 1
ATOM 1035 N N . MET A 1 135 ? 10.156 5.322 -0.263 1.00 91.12 135 MET A N 1
ATOM 1036 C CA . MET A 1 135 ? 9.665 6.665 0.048 1.00 91.12 135 MET A CA 1
ATOM 1037 C C . MET A 1 135 ? 8.281 6.920 -0.554 1.00 91.12 135 MET A C 1
ATOM 1039 O O . MET A 1 135 ? 7.424 7.476 0.128 1.00 91.12 135 MET A O 1
ATOM 1043 N N . ALA A 1 1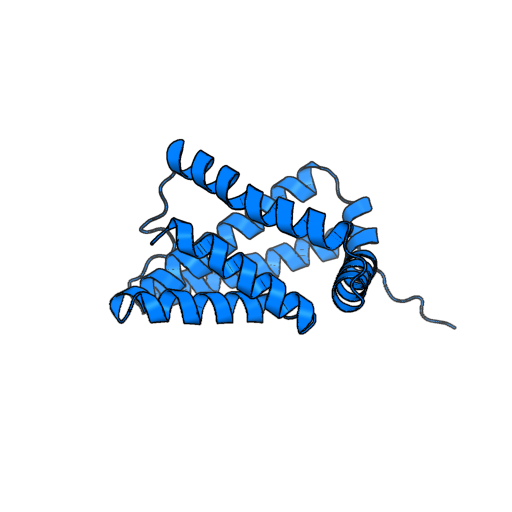36 ? 8.044 6.492 -1.796 1.00 93.00 136 ALA A N 1
ATOM 1044 C CA . ALA A 1 136 ? 6.744 6.611 -2.447 1.00 93.00 136 ALA A CA 1
ATOM 1045 C C . ALA A 1 136 ? 5.672 5.787 -1.716 1.00 93.00 136 ALA A C 1
ATOM 1047 O O . ALA A 1 136 ? 4.584 6.295 -1.457 1.00 93.00 136 ALA A O 1
ATOM 1048 N N . PHE A 1 137 ? 5.999 4.557 -1.313 1.00 91.19 137 PHE A N 1
ATOM 1049 C CA . PHE A 1 137 ? 5.111 3.693 -0.536 1.00 91.19 137 PHE A CA 1
ATOM 1050 C C . PHE A 1 137 ? 4.781 4.302 0.835 1.00 91.19 137 PHE A C 1
ATOM 1052 O O . PHE A 1 137 ? 3.616 4.374 1.225 1.00 91.19 137 PHE A O 1
ATOM 1059 N N . ALA A 1 138 ? 5.787 4.826 1.544 1.00 88.62 138 ALA A N 1
ATOM 1060 C CA . ALA A 1 138 ? 5.596 5.527 2.813 1.00 88.62 138 ALA A CA 1
ATOM 1061 C C . ALA A 1 138 ? 4.737 6.794 2.664 1.00 88.62 138 ALA A C 1
ATOM 1063 O O . ALA A 1 138 ? 3.911 7.083 3.530 1.00 88.62 138 ALA A O 1
ATOM 1064 N N . ALA A 1 139 ? 4.924 7.542 1.572 1.00 89.62 139 ALA A N 1
ATOM 1065 C CA . ALA A 1 139 ? 4.147 8.738 1.264 1.00 89.62 139 ALA A CA 1
ATOM 1066 C C . ALA A 1 139 ? 2.684 8.404 0.942 1.00 89.62 139 ALA A C 1
ATOM 1068 O O . ALA A 1 139 ? 1.789 9.090 1.426 1.00 89.62 139 ALA A O 1
ATOM 1069 N N . ALA A 1 140 ? 2.423 7.321 0.203 1.00 88.69 140 ALA A N 1
ATOM 1070 C CA . ALA A 1 140 ? 1.063 6.838 -0.048 1.00 88.69 140 ALA A CA 1
ATOM 1071 C C . ALA A 1 140 ? 0.325 6.471 1.255 1.00 88.69 140 ALA A C 1
ATOM 1073 O O . ALA A 1 140 ? -0.891 6.612 1.353 1.00 88.69 140 ALA A O 1
ATOM 1074 N N . HIS A 1 141 ? 1.077 6.084 2.286 1.00 86.38 141 HIS A N 1
ATOM 1075 C CA . HIS A 1 141 ? 0.571 5.684 3.593 1.00 86.38 141 HIS A CA 1
ATOM 1076 C C . HIS A 1 141 ? 0.762 6.757 4.675 1.00 86.38 141 HIS A C 1
ATOM 1078 O O . HIS A 1 141 ? 0.753 6.445 5.863 1.00 86.38 141 HIS A O 1
ATOM 1084 N N . SER A 1 142 ? 0.946 8.036 4.340 1.00 85.75 142 SER A N 1
ATOM 1085 C CA . SER A 1 142 ? 1.287 9.055 5.341 1.00 85.75 142 SER A CA 1
ATOM 1086 C C . SER A 1 142 ? 0.073 9.627 6.093 1.00 85.75 142 SER A C 1
ATOM 1088 O O . SER A 1 142 ? -0.230 10.813 5.986 1.00 85.75 142 SER A O 1
ATOM 1090 N N . ILE A 1 143 ? -0.613 8.805 6.896 1.00 78.81 143 ILE A N 1
ATOM 1091 C CA . ILE A 1 143 ? -1.710 9.267 7.778 1.00 78.81 143 ILE A CA 1
ATOM 1092 C C . ILE A 1 143 ? -1.151 10.041 8.987 1.00 78.81 143 ILE A C 1
ATOM 1094 O O . ILE A 1 143 ? -1.674 11.076 9.389 1.00 78.81 143 ILE A O 1
ATOM 1098 N N . THR A 1 144 ? -0.051 9.551 9.566 1.00 78.75 144 THR A N 1
ATOM 1099 C CA . THR A 1 144 ? 0.741 10.248 10.594 1.00 78.75 144 THR A CA 1
ATOM 1100 C C . THR A 1 144 ? 2.228 10.018 10.331 1.00 78.75 144 THR A C 1
ATOM 1102 O O . THR A 1 144 ? 2.570 9.016 9.701 1.00 78.75 144 THR A O 1
ATOM 1105 N N . PRO A 1 145 ? 3.144 10.858 10.853 1.0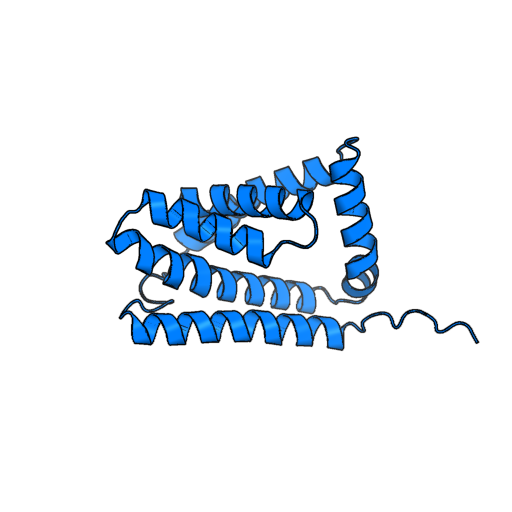0 78.88 145 PRO A N 1
ATOM 1106 C CA . PRO A 1 145 ? 4.581 10.626 10.691 1.00 78.88 145 PRO A CA 1
ATOM 1107 C C . PRO A 1 145 ? 5.033 9.255 11.215 1.00 78.88 145 PRO A C 1
ATOM 1109 O O . PRO A 1 145 ? 5.841 8.585 10.582 1.00 78.88 145 PRO A O 1
ATOM 1112 N N . ALA A 1 146 ? 4.477 8.799 12.343 1.00 79.50 146 ALA A N 1
ATOM 1113 C CA . ALA A 1 146 ? 4.790 7.483 12.902 1.00 79.50 146 ALA A CA 1
ATOM 1114 C C . ALA A 1 146 ? 4.297 6.338 12.003 1.00 79.50 146 ALA A C 1
ATOM 1116 O O . ALA A 1 146 ? 5.005 5.348 11.829 1.00 79.50 146 ALA A O 1
ATOM 1117 N N . TYR A 1 147 ? 3.108 6.485 11.414 1.00 79.38 147 TYR A N 1
ATOM 1118 C CA . TYR A 1 147 ? 2.563 5.508 10.475 1.00 79.38 147 TYR A CA 1
ATOM 1119 C C . TYR A 1 147 ? 3.345 5.492 9.152 1.00 79.38 147 TYR A C 1
ATOM 1121 O O . TYR A 1 147 ? 3.668 4.416 8.664 1.00 79.38 147 TYR A O 1
ATOM 1129 N N . ALA A 1 148 ? 3.775 6.654 8.646 1.00 82.06 148 ALA A N 1
ATOM 1130 C CA . ALA A 1 148 ? 4.632 6.753 7.463 1.00 82.06 148 ALA A CA 1
ATOM 1131 C C . ALA A 1 148 ? 5.991 6.058 7.668 1.00 82.06 148 ALA A C 1
ATOM 1133 O O . ALA A 1 148 ? 6.454 5.331 6.794 1.00 82.06 148 ALA A O 1
ATOM 1134 N N . VAL A 1 149 ? 6.618 6.230 8.840 1.00 83.81 149 VAL A N 1
ATOM 1135 C CA . VAL A 1 149 ? 7.869 5.527 9.183 1.00 83.81 149 VAL A CA 1
ATOM 1136 C C . VAL A 1 149 ? 7.652 4.014 9.240 1.00 83.81 149 VAL A C 1
ATOM 1138 O O . VAL A 1 149 ? 8.471 3.260 8.717 1.00 83.81 149 VAL A O 1
ATOM 1141 N N . LEU A 1 150 ? 6.545 3.563 9.841 1.00 83.38 150 LEU A N 1
ATOM 1142 C CA . LEU A 1 150 ? 6.200 2.142 9.902 1.00 83.38 150 LEU A CA 1
ATOM 1143 C C . LEU A 1 150 ? 5.978 1.562 8.497 1.00 83.38 150 LEU A C 1
ATOM 1145 O O . LEU A 1 150 ? 6.540 0.519 8.175 1.00 83.38 150 LEU A O 1
ATOM 1149 N N . ALA A 1 151 ? 5.216 2.264 7.656 1.00 82.88 151 ALA A N 1
ATOM 1150 C CA . ALA A 1 151 ? 4.942 1.875 6.278 1.00 82.88 151 ALA A CA 1
ATOM 1151 C C . ALA A 1 151 ? 6.221 1.838 5.430 1.00 82.88 151 ALA A C 1
ATOM 1153 O O . ALA A 1 151 ? 6.438 0.878 4.701 1.00 82.88 151 ALA A O 1
ATOM 1154 N N . GLY A 1 152 ? 7.115 2.820 5.578 1.00 81.81 152 GLY A N 1
ATOM 1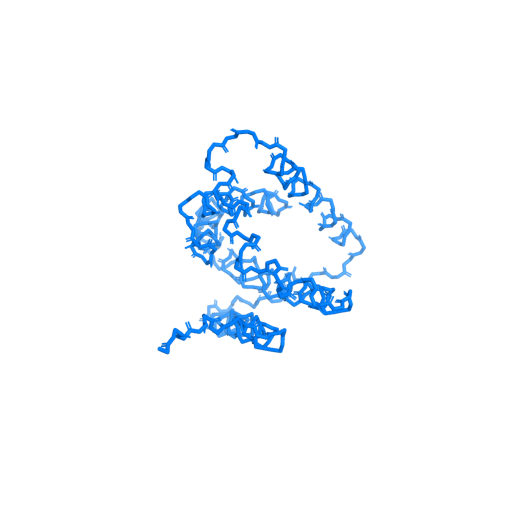155 C CA . GLY A 1 152 ? 8.412 2.818 4.897 1.00 81.81 152 GLY A CA 1
ATOM 1156 C C . GLY A 1 152 ? 9.310 1.653 5.318 1.00 81.81 152 GLY A C 1
ATOM 1157 O O . GLY A 1 152 ? 9.972 1.049 4.476 1.00 81.81 152 GLY A O 1
ATOM 1158 N N . PHE A 1 153 ? 9.303 1.288 6.604 1.00 84.25 153 PHE A N 1
ATOM 1159 C CA . PHE A 1 153 ? 10.034 0.116 7.094 1.00 84.25 153 PHE A CA 1
ATOM 1160 C C . PHE A 1 153 ? 9.454 -1.200 6.553 1.00 84.25 153 PHE A C 1
ATOM 1162 O O . PHE A 1 153 ? 10.208 -2.088 6.159 1.00 84.25 153 PHE A O 1
ATOM 1169 N N . LEU A 1 154 ? 8.123 -1.317 6.488 1.00 81.81 154 LEU A N 1
ATOM 1170 C CA . LEU A 1 154 ? 7.447 -2.468 5.883 1.00 81.81 154 LEU A CA 1
ATOM 1171 C C 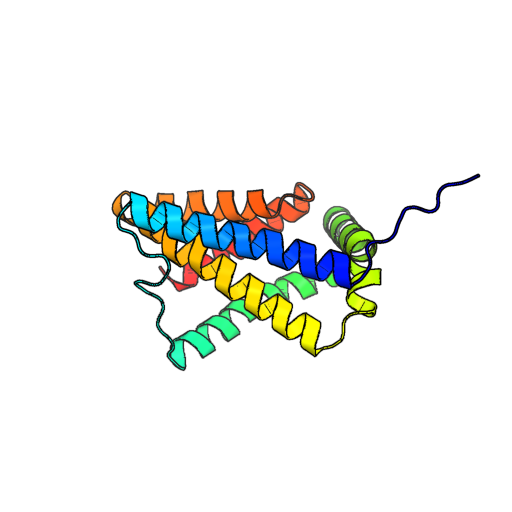. LEU A 1 154 ? 7.731 -2.577 4.383 1.00 81.81 154 LEU A C 1
ATOM 1173 O O . LEU A 1 154 ? 8.067 -3.664 3.915 1.00 81.81 154 LEU A O 1
ATOM 1177 N N . GLY A 1 155 ? 7.680 -1.456 3.660 1.00 76.25 155 GLY A N 1
ATOM 1178 C CA . GLY A 1 155 ? 8.071 -1.393 2.254 1.00 76.25 155 GLY A CA 1
ATOM 1179 C C . GLY A 1 155 ? 9.503 -1.885 2.056 1.00 76.25 155 GLY A C 1
ATOM 1180 O O . GLY A 1 155 ? 9.763 -2.704 1.178 1.00 76.25 155 GLY A O 1
ATOM 1181 N N . TRP A 1 156 ? 10.435 -1.473 2.922 1.00 78.81 156 TRP A N 1
ATOM 1182 C CA . TRP A 1 156 ? 11.821 -1.931 2.838 1.00 78.81 156 TRP A CA 1
ATOM 1183 C C . TRP A 1 156 ? 11.939 -3.451 2.984 1.00 78.81 156 TRP A C 1
ATOM 1185 O O . TRP A 1 156 ? 12.599 -4.089 2.166 1.00 78.81 156 TRP A O 1
ATOM 1195 N N . ILE A 1 157 ? 11.274 -4.041 3.986 1.00 76.44 157 ILE A N 1
ATOM 1196 C CA . ILE A 1 157 ? 11.240 -5.502 4.172 1.00 76.44 157 ILE A CA 1
ATOM 1197 C C . ILE A 1 157 ? 10.675 -6.195 2.930 1.00 76.44 157 ILE A C 1
ATOM 1199 O O . ILE A 1 157 ? 11.245 -7.183 2.474 1.00 76.44 157 ILE A O 1
ATOM 1203 N N . TRP A 1 158 ? 9.585 -5.664 2.377 1.00 73.31 158 TRP A N 1
ATOM 1204 C CA . TRP A 1 158 ? 8.949 -6.197 1.177 1.00 73.31 158 TRP A CA 1
ATOM 1205 C C . TRP A 1 158 ? 9.890 -6.159 -0.035 1.00 73.31 158 TRP A C 1
ATOM 1207 O O . TRP A 1 158 ? 9.965 -7.127 -0.789 1.00 73.31 158 TRP A O 1
ATOM 1217 N N . GLN A 1 159 ? 10.690 -5.101 -0.187 1.00 77.12 159 GLN A N 1
ATOM 1218 C CA . GLN A 1 159 ? 11.623 -4.960 -1.309 1.00 77.12 159 GLN A CA 1
ATOM 1219 C C . GLN A 1 159 ? 12.862 -5.855 -1.239 1.00 77.12 159 GLN A C 1
ATOM 1221 O O . GLN A 1 159 ? 13.365 -6.256 -2.287 1.00 77.12 159 GLN A O 1
ATOM 1226 N N . LEU A 1 160 ? 13.324 -6.225 -0.042 1.00 72.00 160 LEU A N 1
ATOM 1227 C CA . LEU A 1 160 ? 14.472 -7.128 0.119 1.00 72.00 160 LEU A CA 1
ATOM 1228 C C . LEU A 1 160 ? 14.245 -8.523 -0.479 1.00 72.00 160 LEU A C 1
ATOM 1230 O O . LEU A 1 160 ? 15.210 -9.218 -0.762 1.00 72.00 160 LEU A O 1
ATOM 1234 N N . GLU A 1 161 ? 12.996 -8.937 -0.683 1.00 65.62 161 GLU A N 1
ATOM 1235 C CA . GLU A 1 161 ? 12.669 -10.226 -1.300 1.00 65.62 161 GLU A CA 1
ATOM 1236 C C . GLU A 1 161 ? 13.062 -10.306 -2.789 1.00 65.62 161 GLU A C 1
ATOM 1238 O O . GLU A 1 161 ? 13.277 -11.402 -3.301 1.00 65.62 161 GLU A O 1
ATOM 1243 N N . LYS A 1 162 ? 13.140 -9.166 -3.495 1.00 63.75 162 LYS A N 1
ATOM 1244 C CA . LYS A 1 162 ? 13.456 -9.128 -4.938 1.00 63.75 162 LYS A CA 1
ATOM 1245 C C . LYS A 1 162 ? 14.855 -8.628 -5.281 1.00 63.75 162 LYS A C 1
ATOM 1247 O O . LYS A 1 162 ? 15.166 -8.510 -6.465 1.00 63.75 162 LYS A O 1
ATOM 1252 N N . MET A 1 163 ? 15.681 -8.364 -4.268 1.00 59.59 163 MET A N 1
ATOM 1253 C CA . MET A 1 163 ? 17.129 -8.171 -4.421 1.00 59.59 163 MET A CA 1
ATOM 1254 C C . MET A 1 163 ? 17.862 -9.510 -4.437 1.00 59.59 163 MET A C 1
ATOM 1256 O O . MET A 1 163 ? 18.818 -9.624 -5.234 1.00 59.59 163 MET A O 1
#

Foldseek 3Di:
DDPDPPAQALVNVLVVLVCVLVVLLVCLCVLCVVQVQQLCPPPDDDPVVVVLVVVLCVVVVVVVVCLVPDPDPLSVVVVVVCCVRCVVSVVVDDPVSVVVSVVSNVVSLSSRLPSGQLRSCVVPPNVVSLVVSLLVQLVVQPPDPSRSVVRSVSSNSVCVSVD

Radius of gyration: 17.29 Å; chains: 1; bounding box: 48×42×48 Å

Sequence (163 aa):
MSEEPSNLTTSQFLISAGIVEGGLLIVAFAGGWLTGCGPLDRLEFTSRDLLLGVMASLPMLVLLAICMLSRSRGLRAVRDLVRELVGPVLQECRLVDLILLAMLAGICEEAAFRGFLYFWIERWNPFLAVFIVNMAFAAAHSITPAYAVLAGFLGWIWQLEKM

pLDDT: mean 88.06, std 10.05, range [39.28, 96.94]

Secondary structure (DSSP, 8-state):
------PPPHHHHHHHHHHHHHHHHHHHHHHHHHHT--TTTT----HHHHHHHHHHHHHHHHHHHHHHH---HHHHHHHHHHHHHTHHHHHHS-HHHHHHHHHHHHHHHIIIIIIIIIHHHHTT-HHHHHHHHHHHHHHHT-SSHHHHHHHHHHHHHHHGGG-